Protein AF-A0AAD8ZXW0-F1 (afdb_monomer_lite)

Secondary structure (DSSP, 8-state):
--HHHHHHHHHHHHHHHHHHH-SSHHHHHHHHHHHHHHHHHTTT---HHHHHHHHHHHHHHHHHT--SS----TTSTTSTT--------

Radius of gyration: 17.75 Å; chains: 1; bounding box: 37×48×39 Å

Organism: NCBI:txid1836956

Structure (mmCIF, N/CA/C/O backbone):
data_AF-A0AAD8ZXW0-F1
#
_entry.id   AF-A0AAD8ZXW0-F1
#
loop_
_atom_site.group_PDB
_atom_site.id
_atom_site.type_symbol
_atom_site.label_atom_id
_atom_site.label_alt_id
_atom_site.label_comp_id
_atom_site.label_asym_id
_atom_site.label_entity_id
_atom_site.label_seq_id
_atom_site.pdbx_PDB_ins_code
_atom_site.Cartn_x
_atom_site.Cartn_y
_atom_site.Cartn_z
_atom_site.occupancy
_atom_site.B_iso_or_equiv
_atom_site.auth_seq_id
_atom_site.auth_comp_id
_atom_site.auth_asym_id
_atom_site.auth_atom_id
_atom_site.pdbx_PDB_model_num
ATOM 1 N N . MET A 1 1 ? -5.844 12.277 10.408 1.00 54.28 1 MET A N 1
ATOM 2 C CA . MET A 1 1 ? -5.758 11.509 9.144 1.00 54.28 1 MET A CA 1
ATOM 3 C C . MET A 1 1 ? -6.763 10.371 9.199 1.00 54.28 1 MET A C 1
ATOM 5 O O . MET A 1 1 ? -6.673 9.553 10.106 1.00 54.28 1 MET A O 1
ATOM 9 N N . SER A 1 2 ? -7.748 10.336 8.298 1.00 79.94 2 SER A N 1
ATOM 10 C CA . SER A 1 2 ? -8.682 9.201 8.225 1.00 79.94 2 SER A CA 1
ATOM 11 C C . SER A 1 2 ? -7.911 7.922 7.869 1.00 79.94 2 SER A C 1
ATOM 13 O O . SER A 1 2 ? -7.074 7.943 6.966 1.00 79.94 2 SER A O 1
ATOM 15 N N . THR A 1 3 ? -8.189 6.800 8.541 1.00 80.12 3 THR A N 1
ATOM 16 C CA . THR A 1 3 ? -7.538 5.496 8.277 1.00 80.12 3 THR A CA 1
ATOM 17 C C . THR A 1 3 ? -7.682 5.066 6.816 1.00 80.12 3 THR A C 1
ATOM 19 O O . THR A 1 3 ? -6.759 4.500 6.235 1.00 80.12 3 THR A O 1
ATOM 22 N N . ARG A 1 4 ? -8.800 5.426 6.177 1.00 84.38 4 ARG A N 1
ATOM 23 C CA . ARG A 1 4 ? -9.039 5.199 4.747 1.00 84.38 4 ARG A CA 1
ATOM 24 C C . ARG A 1 4 ? -8.113 6.030 3.857 1.00 84.38 4 ARG A C 1
ATOM 26 O O . ARG A 1 4 ? -7.588 5.515 2.877 1.00 84.38 4 ARG A O 1
ATOM 33 N N . GLN A 1 5 ? -7.896 7.303 4.190 1.00 88.50 5 GLN A N 1
ATOM 34 C CA . GLN A 1 5 ? -6.970 8.166 3.444 1.00 88.50 5 GLN A C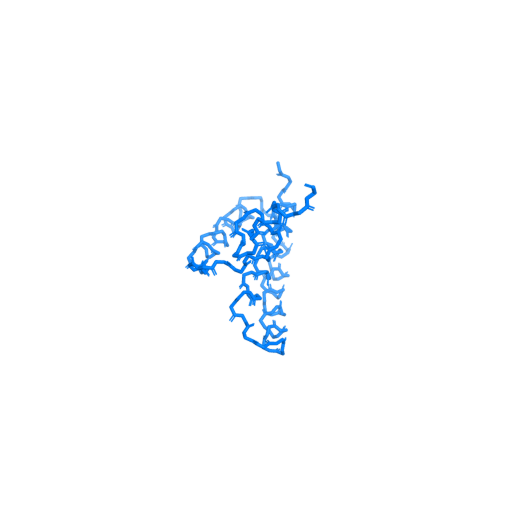A 1
ATOM 35 C C . GLN A 1 5 ? -5.530 7.660 3.570 1.00 88.50 5 GLN A C 1
ATOM 37 O O . GLN A 1 5 ? -4.809 7.628 2.573 1.00 88.50 5 GLN A O 1
ATOM 42 N N . ALA A 1 6 ? -5.140 7.209 4.767 1.00 88.62 6 ALA A N 1
ATOM 43 C CA . ALA A 1 6 ? -3.834 6.603 5.005 1.00 88.62 6 ALA A CA 1
ATOM 44 C C . ALA A 1 6 ? -3.642 5.334 4.160 1.00 88.62 6 ALA A C 1
ATOM 46 O O . ALA A 1 6 ? -2.641 5.227 3.458 1.00 88.62 6 ALA A O 1
ATOM 47 N N . ALA A 1 7 ? -4.634 4.436 4.131 1.00 89.62 7 ALA A N 1
ATOM 48 C CA . ALA A 1 7 ? -4.604 3.229 3.303 1.00 89.62 7 ALA A CA 1
ATOM 49 C C . ALA A 1 7 ? -4.494 3.540 1.798 1.00 89.62 7 ALA A C 1
ATOM 51 O O . ALA A 1 7 ? -3.703 2.917 1.095 1.00 89.62 7 ALA A O 1
ATOM 52 N N . LEU A 1 8 ? -5.236 4.537 1.301 1.00 91.12 8 LEU A N 1
ATOM 53 C CA . LEU A 1 8 ? -5.164 4.963 -0.104 1.00 91.12 8 LEU A CA 1
ATOM 54 C C . LEU A 1 8 ? -3.808 5.585 -0.457 1.00 91.12 8 LEU A C 1
ATOM 56 O O . LEU A 1 8 ? -3.279 5.338 -1.539 1.00 91.12 8 LEU A O 1
ATOM 60 N N . SER A 1 9 ? -3.246 6.394 0.443 1.00 91.81 9 SER A N 1
ATOM 61 C CA . SER A 1 9 ? -1.900 6.950 0.278 1.00 91.81 9 SER A CA 1
ATOM 62 C C . SER A 1 9 ? -0.858 5.831 0.226 1.00 91.81 9 SER A C 1
ATOM 64 O O . SER A 1 9 ? -0.059 5.773 -0.708 1.00 91.81 9 SER A O 1
ATOM 66 N N . LEU A 1 10 ? -0.936 4.881 1.163 1.00 92.38 10 LEU A N 1
ATOM 67 C CA . LEU A 1 10 ? -0.104 3.679 1.202 1.00 92.38 10 LEU A CA 1
ATOM 68 C C . LEU A 1 10 ? -0.168 2.896 -0.102 1.00 92.38 10 LEU A C 1
ATOM 70 O O . LEU A 1 10 ? 0.870 2.645 -0.703 1.00 92.38 10 LEU A O 1
ATOM 74 N N . TYR A 1 11 ? -1.374 2.603 -0.582 1.00 93.88 11 TYR A N 1
ATOM 75 C CA . TYR A 1 11 ? -1.585 1.880 -1.829 1.00 93.88 11 TYR A CA 1
ATOM 76 C C . TYR A 1 11 ? -0.913 2.564 -3.031 1.00 93.88 11 TYR A C 1
ATOM 78 O O . TYR A 1 11 ? -0.193 1.919 -3.793 1.00 93.88 11 TYR A O 1
ATOM 86 N N . ARG A 1 12 ? -1.075 3.888 -3.176 1.00 92.25 12 ARG A N 1
ATOM 87 C CA . ARG A 1 12 ? -0.427 4.655 -4.257 1.00 92.25 12 ARG A CA 1
ATOM 88 C C . ARG A 1 12 ? 1.097 4.611 -4.161 1.00 92.25 12 ARG A C 1
ATOM 90 O O . ARG A 1 12 ? 1.759 4.433 -5.182 1.00 92.25 12 ARG A O 1
ATOM 97 N N . ARG A 1 13 ? 1.651 4.749 -2.951 1.00 91.88 13 ARG A N 1
ATOM 98 C CA . ARG A 1 13 ? 3.102 4.647 -2.719 1.00 91.88 13 ARG A CA 1
ATOM 99 C C . ARG A 1 13 ? 3.626 3.258 -3.083 1.00 91.88 13 ARG A C 1
ATOM 101 O O . ARG A 1 13 ? 4.649 3.176 -3.751 1.00 91.88 13 ARG A O 1
ATOM 108 N N . SER A 1 14 ? 2.908 2.192 -2.725 1.00 92.88 14 SER A N 1
ATOM 109 C CA . SER A 1 14 ? 3.284 0.815 -3.070 1.00 92.88 14 SER A CA 1
ATOM 110 C C . SER A 1 14 ? 3.323 0.578 -4.577 1.00 92.88 14 SER A C 1
ATOM 112 O O . SER A 1 14 ? 4.270 -0.020 -5.078 1.00 92.88 14 SER A O 1
ATOM 114 N N . LEU A 1 15 ? 2.331 1.082 -5.317 1.00 92.62 15 LEU A N 1
ATOM 115 C CA . LEU A 1 15 ? 2.310 0.968 -6.777 1.00 92.62 15 LEU A CA 1
ATOM 116 C C . LEU A 1 15 ? 3.438 1.756 -7.449 1.00 92.62 15 LEU A C 1
ATOM 118 O O . LEU A 1 15 ? 3.978 1.292 -8.454 1.00 92.62 15 LEU A O 1
ATOM 122 N N . LYS A 1 16 ? 3.780 2.934 -6.907 1.00 89.94 16 LYS A N 1
ATOM 123 C CA . LYS A 1 16 ? 4.908 3.736 -7.390 1.00 89.94 16 LYS A CA 1
ATOM 124 C C . LYS A 1 16 ? 6.236 3.029 -7.129 1.00 89.94 16 LYS A C 1
ATOM 126 O O . LYS A 1 16 ? 7.020 2.891 -8.050 1.00 89.94 16 LYS A O 1
ATOM 131 N N . LEU A 1 17 ? 6.443 2.494 -5.930 1.00 90.06 17 LEU A N 1
ATOM 132 C CA . LEU A 1 17 ? 7.654 1.740 -5.610 1.00 90.06 17 LEU A CA 1
ATOM 133 C C . LEU A 1 17 ? 7.800 0.508 -6.513 1.00 90.06 17 LEU A C 1
ATOM 135 O O . LEU A 1 17 ? 8.859 0.285 -7.082 1.00 90.06 17 LEU A O 1
ATOM 139 N N . ALA A 1 18 ? 6.720 -0.249 -6.721 1.00 90.19 18 ALA A N 1
ATOM 140 C CA . ALA A 1 18 ? 6.730 -1.368 -7.663 1.00 90.19 18 ALA A CA 1
ATOM 141 C C . ALA A 1 18 ? 7.012 -0.925 -9.108 1.00 90.19 18 ALA A C 1
ATOM 143 O O . ALA A 1 18 ? 7.585 -1.685 -9.878 1.00 90.19 18 ALA A O 1
ATOM 144 N N . LEU A 1 19 ? 6.607 0.291 -9.488 1.00 88.69 19 LEU A N 1
ATOM 145 C CA . LEU A 1 19 ? 6.946 0.872 -10.784 1.00 88.69 19 LEU A CA 1
ATOM 146 C C . LEU A 1 19 ? 8.433 1.211 -10.877 1.00 88.69 19 LEU A C 1
ATOM 148 O O . LEU A 1 19 ? 9.050 0.861 -11.874 1.00 88.69 19 LEU A O 1
ATOM 152 N N . ASP A 1 20 ? 8.995 1.834 -9.846 1.00 85.38 20 ASP A N 1
ATOM 153 C CA . ASP A 1 20 ? 10.403 2.234 -9.821 1.00 85.38 20 ASP A CA 1
ATOM 154 C C . ASP A 1 20 ? 11.339 1.017 -9.980 1.00 85.38 20 ASP A C 1
ATOM 156 O O . ASP A 1 20 ? 12.367 1.110 -10.643 1.00 85.38 20 ASP A O 1
ATOM 160 N N . TRP A 1 21 ? 10.951 -0.149 -9.451 1.00 84.94 21 TRP A N 1
ATOM 161 C CA . TRP A 1 21 ? 11.682 -1.414 -9.622 1.00 84.94 21 TRP A CA 1
ATOM 162 C C . TRP A 1 21 ? 11.398 -2.146 -10.947 1.00 84.94 21 TRP A C 1
ATOM 164 O O . TRP A 1 21 ? 12.153 -3.038 -11.339 1.00 84.94 21 TRP A O 1
ATOM 174 N N . ALA A 1 22 ? 10.296 -1.839 -11.631 1.00 85.94 22 ALA A N 1
ATOM 175 C CA . ALA A 1 22 ? 9.869 -2.600 -12.797 1.00 85.94 22 ALA A CA 1
ATOM 176 C C . ALA A 1 22 ? 10.486 -2.061 -14.092 1.00 85.94 22 ALA A C 1
ATOM 178 O O . ALA A 1 22 ? 10.043 -1.054 -14.640 1.00 85.94 22 ALA A O 1
ATOM 179 N N . VAL A 1 23 ? 11.424 -2.825 -14.657 1.00 82.38 23 VAL A N 1
ATOM 180 C CA . VAL A 1 23 ? 12.061 -2.526 -15.955 1.00 82.38 23 VAL A CA 1
ATOM 181 C C . VAL A 1 23 ? 11.042 -2.492 -17.103 1.00 82.38 23 VAL A C 1
ATOM 183 O O . VAL A 1 23 ? 11.136 -1.669 -18.013 1.00 82.38 23 VAL A O 1
ATOM 186 N N . HIS A 1 24 ? 10.032 -3.370 -17.065 1.00 87.81 24 HIS A N 1
ATOM 187 C CA . HIS A 1 24 ? 9.031 -3.487 -18.126 1.00 87.81 24 HIS A CA 1
ATOM 188 C C . HIS A 1 24 ? 7.589 -3.360 -17.629 1.00 87.81 24 HIS A C 1
ATOM 190 O O . HIS A 1 24 ? 7.194 -3.887 -16.585 1.00 87.81 24 HIS A O 1
ATOM 196 N N . ARG A 1 25 ? 6.742 -2.730 -18.455 1.00 88.06 25 ARG A N 1
ATOM 197 C CA . ARG A 1 25 ? 5.341 -2.440 -18.111 1.00 88.06 25 ARG A CA 1
ATOM 198 C C . ARG A 1 25 ? 4.457 -3.678 -17.951 1.00 88.06 25 ARG A C 1
ATOM 200 O O . ARG A 1 25 ? 3.498 -3.627 -17.187 1.00 88.06 25 ARG A O 1
ATOM 207 N N . HIS A 1 26 ? 4.756 -4.769 -18.654 1.00 89.12 26 HIS A N 1
ATOM 208 C CA . HIS A 1 26 ? 3.982 -6.009 -18.559 1.00 89.12 26 HIS A CA 1
ATOM 209 C C . HIS A 1 26 ? 4.198 -6.711 -17.209 1.00 89.12 26 HIS A C 1
ATOM 211 O O . HIS A 1 26 ? 3.222 -7.092 -16.567 1.00 89.12 26 HIS A O 1
ATOM 217 N N . LEU A 1 27 ? 5.445 -6.775 -16.725 1.00 89.69 27 LEU A N 1
ATOM 218 C CA . LEU A 1 27 ? 5.775 -7.312 -15.398 1.00 89.69 27 LEU A CA 1
ATOM 219 C C . LEU A 1 27 ? 5.133 -6.478 -14.289 1.00 89.69 27 LEU A C 1
ATOM 221 O O . LEU A 1 27 ? 4.503 -7.023 -13.380 1.00 89.69 27 LEU A O 1
ATOM 225 N N . TRP A 1 28 ? 5.203 -5.150 -14.419 1.00 92.75 28 TRP A N 1
ATOM 226 C CA . TRP A 1 28 ? 4.573 -4.242 -13.464 1.00 92.75 28 TRP A CA 1
ATOM 227 C C . TRP A 1 28 ? 3.068 -4.485 -13.321 1.00 92.75 28 TRP A C 1
ATOM 229 O O . TRP A 1 28 ? 2.549 -4.429 -12.212 1.00 92.75 28 TRP A O 1
ATOM 239 N N . ARG A 1 29 ? 2.346 -4.778 -14.413 1.00 91.69 29 ARG A N 1
ATOM 240 C CA . ARG A 1 29 ? 0.898 -5.052 -14.341 1.00 91.69 29 ARG A CA 1
ATOM 241 C C . ARG A 1 29 ? 0.595 -6.273 -13.472 1.00 91.69 29 ARG A C 1
ATOM 243 O O . ARG A 1 29 ? -0.326 -6.208 -12.661 1.00 91.69 29 ARG A O 1
ATOM 250 N N . GLY A 1 30 ? 1.385 -7.342 -13.595 1.00 93.88 30 GLY A N 1
ATOM 251 C CA . GLY A 1 30 ? 1.260 -8.527 -12.740 1.00 93.88 30 GLY A CA 1
ATOM 252 C C . GLY A 1 30 ? 1.492 -8.194 -11.264 1.00 93.88 30 GLY A C 1
ATOM 253 O O . GLY A 1 30 ? 0.669 -8.524 -10.410 1.00 93.88 30 GLY A O 1
ATOM 254 N N . GLN A 1 31 ? 2.554 -7.442 -10.970 1.00 91.38 31 GLN A N 1
ATOM 255 C CA . GLN A 1 31 ? 2.857 -6.991 -9.608 1.00 91.38 31 GLN A CA 1
ATOM 256 C C . GLN A 1 31 ? 1.785 -6.046 -9.045 1.00 91.38 31 GLN A C 1
ATOM 258 O O . GLN A 1 31 ? 1.396 -6.168 -7.886 1.00 91.38 31 GLN A O 1
ATOM 263 N N . ALA A 1 32 ? 1.258 -5.129 -9.854 1.00 93.69 32 ALA A N 1
ATOM 264 C CA . ALA A 1 32 ? 0.213 -4.195 -9.447 1.00 93.69 32 ALA A CA 1
ATOM 265 C C . ALA A 1 32 ? -1.098 -4.916 -9.098 1.00 93.69 32 ALA A C 1
ATOM 267 O O . ALA A 1 32 ? -1.759 -4.552 -8.122 1.00 93.69 32 ALA A O 1
ATOM 268 N N . LEU A 1 33 ? -1.461 -5.955 -9.859 1.00 94.69 33 LEU A N 1
ATOM 269 C CA . LEU A 1 33 ? -2.610 -6.809 -9.548 1.00 94.69 33 LEU A CA 1
ATOM 270 C C . LEU A 1 33 ? -2.402 -7.583 -8.247 1.00 94.69 33 LEU A C 1
ATOM 272 O O . LEU A 1 33 ? -3.324 -7.650 -7.436 1.00 94.69 33 LEU A O 1
ATOM 276 N N . TYR A 1 34 ? -1.194 -8.095 -8.013 1.00 93.62 34 TYR A N 1
ATOM 277 C CA . TYR A 1 34 ? -0.850 -8.753 -6.755 1.00 93.62 34 TYR A CA 1
ATOM 278 C C . TYR A 1 34 ? -0.936 -7.795 -5.556 1.00 93.62 34 TYR A C 1
ATOM 280 O O . TYR A 1 34 ? -1.574 -8.100 -4.555 1.00 93.62 34 TYR A O 1
ATOM 288 N N . ILE A 1 35 ? -0.392 -6.579 -5.666 1.00 93.31 35 ILE A N 1
ATOM 289 C CA . ILE A 1 35 ? -0.535 -5.560 -4.614 1.00 93.31 35 ILE A CA 1
ATOM 290 C C . ILE A 1 35 ? -2.017 -5.245 -4.383 1.00 93.31 35 ILE A C 1
ATOM 292 O O . ILE A 1 35 ? -2.456 -5.129 -3.242 1.00 93.31 35 ILE A O 1
ATOM 296 N N . ARG A 1 36 ? -2.823 -5.141 -5.445 1.00 94.12 36 ARG A N 1
ATOM 297 C CA . ARG A 1 36 ? -4.264 -4.905 -5.309 1.00 94.12 36 ARG A CA 1
ATOM 298 C C . ARG A 1 36 ? -4.969 -6.037 -4.561 1.00 94.12 36 ARG A C 1
ATOM 300 O O . ARG A 1 36 ? -5.780 -5.736 -3.689 1.00 94.12 36 ARG A O 1
ATOM 307 N N . SER A 1 37 ? -4.671 -7.301 -4.863 1.00 94.94 37 SER A N 1
ATOM 308 C CA . SER A 1 37 ? -5.314 -8.432 -4.183 1.00 94.94 37 SER A CA 1
ATOM 309 C C . SER A 1 37 ? -4.994 -8.457 -2.687 1.00 94.94 37 SER A C 1
ATOM 311 O O . SER A 1 37 ? -5.895 -8.692 -1.887 1.00 94.94 37 SER A O 1
ATOM 313 N N . LEU A 1 38 ? -3.764 -8.104 -2.294 1.00 92.12 38 LEU A N 1
ATOM 314 C CA . LEU A 1 38 ? -3.377 -7.978 -0.884 1.00 92.12 38 LEU A CA 1
ATOM 315 C C . LEU A 1 38 ? -4.205 -6.916 -0.146 1.00 92.12 38 LEU A C 1
ATOM 317 O O . LEU A 1 38 ? -4.648 -7.143 0.979 1.00 92.12 38 LEU A O 1
ATOM 321 N N . PHE A 1 39 ? -4.446 -5.759 -0.767 1.00 92.19 39 PHE A N 1
ATOM 322 C CA . PHE A 1 39 ? -5.264 -4.706 -0.156 1.00 92.19 39 PHE A CA 1
ATOM 323 C C . PHE A 1 39 ? -6.755 -5.074 -0.118 1.00 92.19 39 PHE A C 1
ATOM 325 O O . PHE A 1 39 ? -7.419 -4.801 0.881 1.00 92.19 39 PHE A O 1
ATOM 332 N N . GLU A 1 40 ? -7.284 -5.718 -1.162 1.00 92.25 40 GLU A N 1
ATOM 333 C CA . GLU A 1 40 ? -8.681 -6.179 -1.194 1.00 92.25 40 GLU A CA 1
ATOM 334 C C . GLU A 1 40 ? -8.941 -7.280 -0.154 1.00 92.25 40 GLU A C 1
ATOM 336 O O . GLU A 1 40 ? -9.963 -7.235 0.529 1.00 92.25 40 GLU A O 1
ATOM 341 N N . ALA A 1 41 ? -7.996 -8.206 0.048 1.00 92.44 41 ALA A N 1
ATOM 342 C CA . ALA A 1 41 ? -8.095 -9.249 1.073 1.00 92.44 41 ALA A CA 1
ATOM 343 C C . ALA A 1 41 ? -8.253 -8.667 2.491 1.00 92.44 41 ALA A C 1
ATOM 345 O O . ALA A 1 41 ? -8.968 -9.222 3.322 1.00 92.44 41 ALA A O 1
ATOM 346 N N . ASN A 1 42 ? -7.647 -7.506 2.753 1.00 88.31 42 ASN A N 1
ATOM 347 C CA . ASN A 1 42 ? -7.706 -6.826 4.048 1.00 88.31 42 ASN A CA 1
ATOM 348 C C . ASN A 1 42 ? -8.845 -5.791 4.154 1.00 88.31 42 ASN A C 1
ATOM 350 O O . ASN A 1 42 ? -8.991 -5.127 5.182 1.00 88.31 42 ASN A O 1
ATOM 354 N N . ARG A 1 43 ? -9.687 -5.642 3.122 1.00 87.00 43 ARG A N 1
ATOM 355 C CA . ARG A 1 43 ? -10.776 -4.648 3.095 1.00 87.00 43 ARG A CA 1
ATOM 356 C C . ARG A 1 43 ? -11.883 -4.940 4.110 1.00 87.00 43 ARG A C 1
ATOM 358 O O . ARG A 1 43 ? -12.528 -4.009 4.585 1.00 87.00 43 ARG A O 1
ATOM 365 N N . GLY A 1 44 ? -12.103 -6.219 4.421 1.00 88.19 44 GLY A N 1
ATOM 366 C CA . GLY A 1 44 ? -13.145 -6.688 5.341 1.00 88.19 44 GLY A CA 1
ATOM 367 C C . GLY A 1 44 ? -12.805 -6.542 6.826 1.00 88.19 44 GLY A C 1
ATOM 368 O O . GLY A 1 44 ? -13.645 -6.838 7.669 1.00 88.19 44 GLY A O 1
ATOM 369 N N . VAL A 1 45 ? -11.598 -6.087 7.169 1.00 88.81 45 VAL A N 1
ATOM 370 C CA . VAL A 1 45 ? -11.213 -5.881 8.567 1.00 88.81 45 VAL A CA 1
ATOM 371 C C . VAL A 1 45 ? -12.054 -4.742 9.146 1.00 88.81 45 VAL A C 1
ATOM 373 O O . VAL A 1 45 ? -12.021 -3.616 8.648 1.00 88.81 45 VAL A O 1
ATOM 376 N N . THR A 1 46 ? -12.815 -5.005 10.206 1.00 87.81 46 THR A N 1
ATOM 377 C CA . THR A 1 46 ? -13.634 -3.977 10.874 1.00 87.81 46 THR A CA 1
ATOM 378 C C . THR A 1 46 ? -12.872 -3.338 12.030 1.00 87.81 46 THR A C 1
ATOM 380 O O . THR A 1 46 ? -12.927 -2.114 12.182 1.00 87.81 46 THR A O 1
ATOM 383 N N . ASP A 1 47 ? -12.084 -4.136 12.757 1.00 91.69 47 ASP A N 1
ATOM 384 C CA . ASP A 1 47 ? -11.323 -3.692 13.922 1.00 91.69 47 ASP A CA 1
ATOM 385 C C . ASP A 1 47 ? -10.310 -2.587 13.573 1.00 91.69 47 ASP A C 1
ATOM 387 O O . ASP A 1 47 ? -9.513 -2.671 12.634 1.00 91.69 47 ASP A O 1
ATOM 391 N N . SER A 1 48 ? -10.361 -1.508 14.350 1.00 86.88 48 SER A N 1
ATOM 392 C CA . SER A 1 48 ? -9.506 -0.337 14.175 1.00 86.88 48 SER A CA 1
ATOM 393 C C . SER A 1 48 ? -8.075 -0.581 14.641 1.00 86.88 48 SER A C 1
ATOM 395 O O . SER A 1 48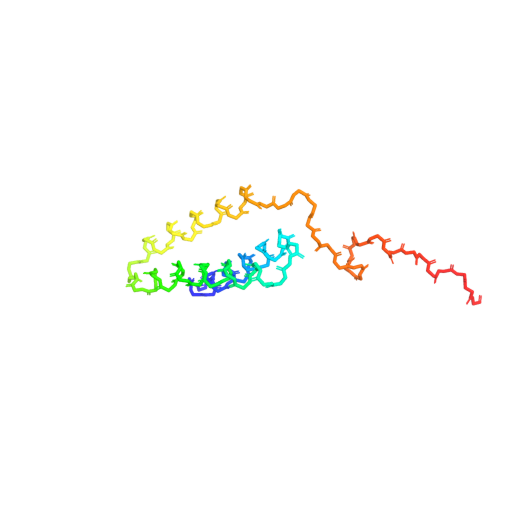 ? -7.159 0.037 14.094 1.00 86.88 48 SER A O 1
ATOM 397 N N . ARG A 1 49 ? -7.860 -1.464 15.625 1.00 90.00 49 ARG A N 1
ATOM 398 C CA . ARG A 1 49 ? -6.511 -1.803 16.088 1.00 90.00 49 ARG A CA 1
ATOM 399 C C . ARG A 1 49 ? -5.779 -2.620 15.030 1.00 90.00 49 ARG A C 1
ATOM 401 O O . ARG A 1 49 ? -4.716 -2.195 14.579 1.00 90.00 49 ARG A O 1
ATOM 408 N N . GLN A 1 50 ? -6.413 -3.681 14.538 1.00 90.50 50 GLN A N 1
ATOM 409 C CA . GLN A 1 50 ? -5.866 -4.509 13.464 1.00 90.50 50 GLN A CA 1
ATOM 410 C C . GLN A 1 50 ? -5.556 -3.701 12.191 1.00 90.50 50 GLN A C 1
ATOM 412 O O . GLN A 1 50 ? -4.499 -3.872 11.587 1.00 90.50 50 GLN A O 1
ATOM 417 N N . LYS A 1 51 ? -6.412 -2.737 11.812 1.00 90.50 51 LYS A N 1
ATOM 418 C CA . LYS A 1 51 ? -6.117 -1.803 10.705 1.00 90.50 51 LYS A CA 1
ATOM 419 C C . LYS A 1 51 ? -4.813 -1.038 10.909 1.00 90.50 51 LYS A C 1
ATOM 421 O O . LYS A 1 51 ? -4.044 -0.892 9.967 1.00 90.50 51 LYS A O 1
ATOM 426 N N . ARG A 1 52 ? -4.575 -0.506 12.110 1.00 89.62 52 ARG A N 1
ATOM 427 C CA . ARG A 1 52 ? -3.359 0.270 12.401 1.00 89.62 52 ARG A CA 1
ATOM 428 C C . ARG A 1 52 ? -2.113 -0.604 12.354 1.00 89.62 52 ARG A C 1
ATOM 430 O O . ARG A 1 52 ? -1.109 -0.168 11.801 1.00 89.62 52 ARG A O 1
ATOM 437 N N . GLU A 1 53 ? -2.198 -1.821 12.880 1.00 92.44 53 GLU A N 1
ATOM 438 C CA . GLU A 1 53 ? -1.103 -2.792 12.826 1.00 92.44 53 GLU A CA 1
ATOM 439 C C . GLU A 1 53 ? -0.761 -3.141 11.372 1.00 92.44 53 GLU A C 1
ATOM 441 O O . GLU A 1 53 ? 0.387 -2.988 10.966 1.00 92.44 53 GLU A O 1
ATOM 446 N N . LEU A 1 54 ? -1.761 -3.457 10.542 1.00 91.88 54 LEU A N 1
ATOM 447 C CA . LEU A 1 54 ? -1.559 -3.732 9.114 1.00 91.88 54 LEU A CA 1
ATOM 448 C C . LEU A 1 54 ? -0.918 -2.555 8.368 1.00 91.88 54 LEU A C 1
ATOM 450 O O . LEU A 1 54 ? -0.007 -2.760 7.563 1.00 91.88 54 LEU A O 1
ATOM 454 N N . LEU A 1 55 ? -1.371 -1.325 8.636 1.00 91.06 55 LEU A N 1
ATOM 455 C CA . LEU A 1 55 ? -0.786 -0.121 8.038 1.00 91.06 55 LEU A CA 1
ATOM 456 C C . LEU A 1 55 ? 0.675 0.066 8.478 1.00 91.06 55 LEU A C 1
ATOM 458 O O . LEU A 1 55 ? 1.522 0.379 7.645 1.00 91.06 55 LEU A O 1
ATOM 462 N N . SER A 1 56 ? 0.989 -0.173 9.754 1.00 92.06 56 SER A N 1
ATOM 463 C CA . SER A 1 56 ? 2.360 -0.080 10.269 1.00 92.06 56 SER A CA 1
ATOM 464 C C . SER A 1 56 ? 3.279 -1.127 9.638 1.00 92.06 56 SER A C 1
ATOM 466 O O . SER A 1 56 ? 4.379 -0.796 9.197 1.00 92.06 56 SER A O 1
ATOM 468 N N . GLU A 1 57 ? 2.822 -2.374 9.520 1.00 92.31 57 GLU A N 1
ATOM 469 C CA . GLU A 1 57 ? 3.588 -3.441 8.872 1.00 92.31 57 GLU A CA 1
ATOM 470 C C . GLU A 1 57 ? 3.831 -3.152 7.386 1.00 92.31 57 GLU A C 1
ATOM 472 O O . GLU A 1 57 ? 4.948 -3.320 6.890 1.00 92.31 57 GLU A O 1
ATOM 477 N N . THR A 1 58 ? 2.831 -2.625 6.671 1.00 91.88 58 THR A N 1
ATOM 478 C CA . THR A 1 58 ? 3.030 -2.211 5.272 1.00 91.88 58 THR A CA 1
ATOM 479 C C . THR A 1 58 ? 3.999 -1.038 5.139 1.00 91.88 58 THR A C 1
ATOM 481 O O . THR A 1 58 ? 4.777 -1.010 4.185 1.00 91.88 58 THR A O 1
ATOM 484 N N . GLU A 1 59 ? 4.023 -0.095 6.083 1.00 91.56 59 GLU A N 1
ATOM 485 C CA . GLU A 1 59 ? 5.025 0.978 6.091 1.00 91.56 59 GLU A CA 1
ATOM 486 C C . GLU A 1 59 ? 6.443 0.460 6.319 1.00 91.56 59 GLU A C 1
ATOM 488 O O . GLU A 1 59 ? 7.359 0.876 5.606 1.00 91.56 59 GLU A O 1
ATOM 493 N N . LYS A 1 60 ? 6.630 -0.492 7.239 1.00 92.75 60 LYS A N 1
ATOM 494 C CA . LYS A 1 60 ? 7.931 -1.144 7.460 1.00 92.75 60 LYS A CA 1
ATOM 495 C C . LYS A 1 60 ? 8.411 -1.873 6.208 1.00 92.75 60 LYS A C 1
ATOM 497 O O . LYS A 1 60 ? 9.581 -1.760 5.841 1.00 92.75 60 LYS A O 1
ATOM 502 N N . LEU A 1 61 ? 7.510 -2.582 5.526 1.00 89.56 61 LEU A N 1
ATOM 503 C CA . LEU A 1 61 ? 7.822 -3.244 4.262 1.00 89.56 61 LEU A CA 1
ATOM 504 C C . LEU A 1 61 ? 8.236 -2.224 3.197 1.00 89.56 61 LEU A C 1
ATOM 506 O O . LEU A 1 61 ? 9.304 -2.363 2.611 1.00 89.56 61 LEU A O 1
ATOM 510 N N . LEU A 1 62 ? 7.464 -1.158 2.984 1.00 89.12 62 LEU A N 1
ATOM 511 C CA . LEU A 1 62 ? 7.834 -0.130 2.005 1.00 89.12 62 LEU A CA 1
ATOM 512 C C . LEU A 1 62 ? 9.171 0.544 2.320 1.00 89.12 62 LEU A C 1
ATOM 514 O O . LEU A 1 62 ? 9.919 0.848 1.397 1.00 89.12 62 LEU A O 1
ATOM 518 N N . ALA A 1 63 ? 9.483 0.763 3.599 1.00 87.94 63 ALA A N 1
ATOM 519 C CA . ALA A 1 63 ? 10.764 1.322 4.011 1.00 87.94 63 ALA A CA 1
ATOM 520 C C . ALA A 1 63 ? 11.931 0.373 3.700 1.00 87.94 63 ALA A C 1
ATOM 522 O O . ALA A 1 63 ? 12.959 0.821 3.200 1.00 87.94 63 ALA A O 1
ATOM 523 N N . ARG A 1 64 ? 11.758 -0.936 3.935 1.00 87.94 64 ARG A N 1
ATOM 524 C CA . ARG A 1 64 ? 12.769 -1.959 3.623 1.00 87.94 64 ARG A CA 1
ATOM 525 C C . ARG A 1 64 ? 13.037 -2.079 2.122 1.00 87.94 64 ARG A C 1
ATOM 527 O O . ARG A 1 64 ? 14.176 -2.278 1.727 1.00 87.94 64 ARG A O 1
ATOM 534 N N . TRP A 1 65 ? 11.993 -1.975 1.305 1.00 82.56 65 TRP A N 1
ATOM 535 C CA . TRP A 1 65 ? 12.070 -2.145 -0.151 1.00 82.56 65 TRP A CA 1
ATOM 536 C C . TRP A 1 65 ? 12.289 -0.831 -0.910 1.00 82.56 65 TRP A C 1
ATOM 538 O O . TRP A 1 65 ? 12.187 -0.788 -2.140 1.00 82.56 65 TRP A O 1
ATOM 548 N N . LYS A 1 66 ? 12.558 0.262 -0.190 1.00 80.50 66 LYS A N 1
ATOM 549 C CA . LYS A 1 66 ? 12.776 1.577 -0.784 1.00 80.50 66 LYS A CA 1
ATOM 550 C C . LYS A 1 66 ? 14.038 1.544 -1.648 1.00 80.50 66 LYS A C 1
ATOM 552 O O . LYS A 1 66 ? 15.097 1.135 -1.181 1.00 80.50 66 LYS A O 1
ATOM 557 N N . HIS A 1 67 ? 13.911 1.971 -2.903 1.00 67.88 67 HIS A N 1
ATOM 558 C CA . HIS A 1 67 ? 15.045 2.025 -3.821 1.00 67.88 67 HIS A CA 1
ATOM 559 C C . HIS A 1 67 ? 16.077 3.061 -3.322 1.00 67.88 67 HIS A C 1
ATOM 561 O O . HIS A 1 67 ? 15.663 4.162 -2.935 1.00 67.88 67 HIS A O 1
ATOM 567 N N . PRO A 1 68 ? 17.386 2.738 -3.306 1.00 71.88 68 PRO A N 1
ATOM 568 C CA . PRO A 1 68 ? 18.435 3.647 -2.834 1.00 71.88 68 PRO A CA 1
ATOM 569 C C . PRO A 1 68 ? 18.558 4.926 -3.682 1.00 71.88 68 PRO A C 1
ATOM 571 O O . PRO A 1 68 ? 18.846 5.983 -3.131 1.00 71.88 68 PRO A O 1
ATOM 574 N N . GLU A 1 69 ? 18.232 4.867 -4.977 1.00 62.47 69 GLU A N 1
ATOM 575 C CA . GLU A 1 69 ? 18.095 6.036 -5.866 1.00 62.47 69 GLU A CA 1
ATOM 576 C C . GLU A 1 69 ? 16.673 6.124 -6.444 1.00 62.47 69 GLU A C 1
ATOM 578 O O . GLU A 1 69 ? 16.376 5.494 -7.459 1.00 62.47 69 GLU A O 1
ATOM 583 N N . PRO A 1 70 ? 15.734 6.830 -5.800 1.00 64.25 70 PRO A N 1
ATOM 584 C CA . PRO A 1 70 ? 14.380 6.969 -6.328 1.00 64.25 70 PRO A CA 1
ATOM 585 C C . PRO A 1 70 ? 14.404 7.651 -7.702 1.00 64.25 70 PRO A C 1
ATOM 587 O O . PRO A 1 70 ? 15.130 8.624 -7.881 1.00 64.25 70 PRO A O 1
ATOM 590 N N . TYR A 1 71 ? 13.572 7.212 -8.652 1.00 58.97 71 TYR A N 1
ATOM 591 C CA . TYR A 1 71 ? 13.428 7.918 -9.927 1.00 58.97 71 TYR A CA 1
ATOM 592 C C . TYR A 1 71 ? 12.860 9.327 -9.682 1.00 58.97 71 TYR A C 1
ATOM 594 O O . TYR A 1 71 ? 11.691 9.503 -9.313 1.00 58.97 71 TYR A O 1
ATOM 602 N N . VAL A 1 72 ? 13.708 10.341 -9.860 1.00 58.84 72 VAL A N 1
ATOM 603 C CA . VAL A 1 72 ? 13.342 11.756 -9.775 1.00 58.84 72 VAL A CA 1
ATOM 604 C C . VAL A 1 72 ? 13.102 12.261 -11.193 1.00 58.84 72 VAL A C 1
ATOM 606 O O . VAL A 1 72 ? 13.955 12.127 -12.067 1.00 58.84 72 VAL A O 1
ATOM 609 N N . HIS A 1 73 ? 11.925 12.839 -11.434 1.00 51.91 73 HIS A N 1
ATOM 610 C CA . HIS A 1 73 ? 11.634 13.478 -12.716 1.00 51.91 73 HIS A CA 1
ATOM 611 C C . HIS A 1 73 ? 12.652 14.613 -12.949 1.00 51.91 73 HIS A C 1
ATOM 613 O O . HIS A 1 73 ? 12.902 15.364 -12.004 1.00 51.91 73 HIS A O 1
ATOM 619 N N . PRO A 1 74 ? 13.188 14.814 -14.167 1.00 56.09 74 PRO A N 1
ATOM 620 C CA . PRO A 1 74 ? 14.220 15.827 -14.431 1.00 56.09 74 PRO A CA 1
ATOM 621 C C . PRO A 1 74 ? 13.849 17.256 -13.997 1.00 56.09 74 PRO A C 1
ATOM 623 O O . PRO A 1 74 ? 14.725 18.062 -13.723 1.00 56.09 74 PRO A O 1
ATOM 626 N N . THR A 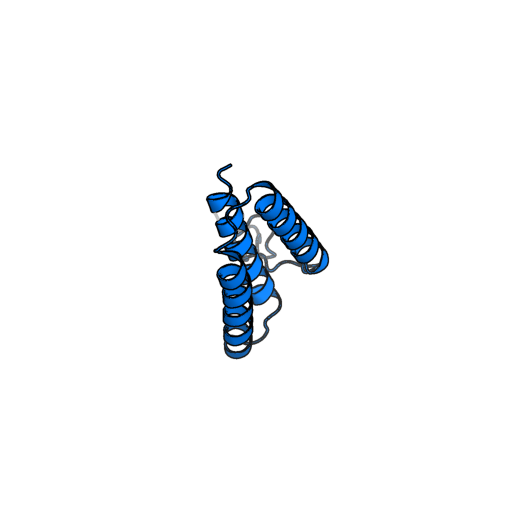1 75 ? 12.549 17.559 -13.929 1.00 54.50 75 THR A N 1
ATOM 627 C CA . THR A 1 75 ? 11.974 18.876 -13.594 1.00 54.50 75 THR A CA 1
ATOM 628 C C . THR A 1 75 ? 11.616 19.030 -12.106 1.00 54.50 75 THR A C 1
ATOM 630 O O . THR A 1 75 ? 11.127 20.078 -11.693 1.00 54.50 75 THR A O 1
ATOM 633 N N . ALA A 1 76 ? 11.783 17.991 -11.285 1.00 53.25 76 ALA A N 1
ATOM 634 C CA . ALA A 1 76 ? 11.607 18.119 -9.841 1.00 53.25 76 ALA A CA 1
ATOM 635 C C . ALA A 1 76 ? 12.860 18.7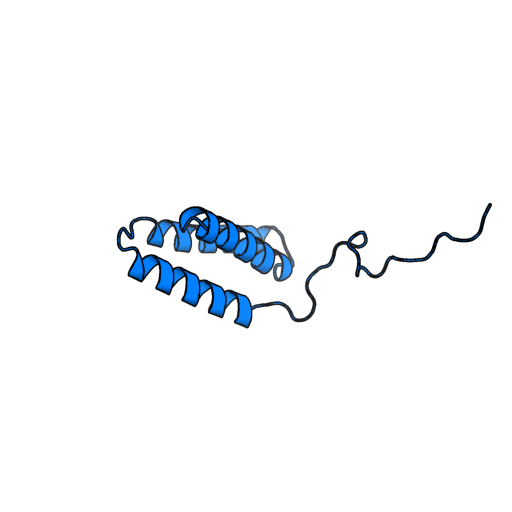76 -9.228 1.00 53.25 76 ALA A C 1
ATOM 637 O O . ALA A 1 76 ? 13.964 18.503 -9.705 1.00 53.25 76 ALA A O 1
ATOM 638 N N . PRO A 1 77 ? 12.732 19.614 -8.180 1.00 47.91 77 PRO A N 1
ATOM 639 C CA . PRO A 1 77 ? 13.892 20.202 -7.514 1.00 47.91 77 PRO A CA 1
ATOM 640 C C . PRO A 1 77 ? 14.758 19.068 -6.936 1.00 47.91 77 PRO A C 1
ATOM 642 O O . PRO A 1 77 ? 14.371 18.430 -5.958 1.00 47.91 77 PRO A O 1
ATOM 645 N N . GLY A 1 78 ? 15.876 18.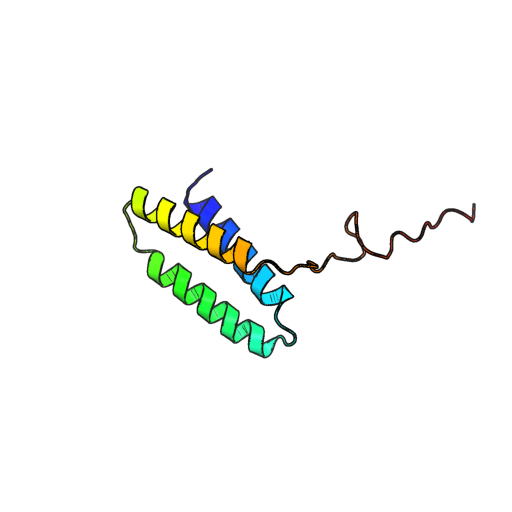764 -7.609 1.00 53.94 78 GLY A N 1
ATOM 646 C CA . GLY A 1 78 ? 16.751 17.614 -7.334 1.00 53.94 78 GLY A CA 1
ATOM 647 C C . GLY A 1 78 ? 17.039 16.680 -8.525 1.00 53.94 78 GLY A C 1
ATOM 648 O O . GLY A 1 78 ? 17.784 15.721 -8.356 1.00 53.94 78 GLY A O 1
ATOM 649 N N . GLY A 1 79 ? 16.472 16.915 -9.714 1.00 43.06 79 GLY A N 1
ATOM 650 C CA . GLY A 1 79 ? 16.819 16.186 -10.943 1.00 43.06 79 GLY A CA 1
ATOM 651 C C . GLY A 1 79 ? 18.083 16.723 -11.638 1.00 43.06 79 GLY A C 1
ATOM 652 O O . GLY A 1 79 ? 18.349 17.920 -11.621 1.00 43.06 79 GLY A O 1
ATOM 653 N N . SER A 1 80 ? 18.841 15.845 -12.306 1.00 48.06 80 SER A N 1
ATOM 654 C CA . SER A 1 80 ? 20.109 16.124 -13.025 1.00 48.06 80 SER A CA 1
ATOM 655 C C . SER A 1 80 ? 20.008 17.080 -14.241 1.00 48.06 80 SER A C 1
ATOM 657 O O . SER A 1 80 ? 20.938 17.164 -15.041 1.00 48.06 80 SER A O 1
ATOM 659 N N . SER A 1 81 ? 18.904 17.805 -14.424 1.00 39.94 81 SER A N 1
ATOM 660 C CA . SER A 1 81 ? 18.754 18.806 -15.493 1.00 39.94 81 SER A CA 1
ATOM 661 C C . SER A 1 81 ? 18.335 20.178 -14.972 1.00 39.94 81 SER A C 1
ATOM 663 O O . SER A 1 81 ? 17.673 20.932 -15.678 1.00 39.94 81 SER A O 1
ATOM 665 N N . SER A 1 82 ? 18.794 20.551 -13.779 1.00 40.38 82 SER A N 1
ATOM 666 C CA . SER A 1 82 ? 19.031 21.963 -13.469 1.00 40.38 82 SER A CA 1
ATOM 667 C C . SER A 1 82 ? 20.340 22.404 -14.133 1.00 40.38 82 SER A C 1
ATOM 669 O O . SER A 1 82 ? 21.322 22.674 -13.454 1.00 40.38 82 SER A O 1
ATOM 671 N N . LEU A 1 83 ? 20.398 22.386 -15.468 1.00 43.28 83 LEU A N 1
ATOM 672 C CA . LEU A 1 83 ? 21.410 23.163 -16.175 1.00 43.28 83 LEU A CA 1
ATOM 673 C C . LEU A 1 83 ? 20.840 24.566 -16.334 1.00 43.28 83 LEU A C 1
ATOM 675 O O . LEU A 1 83 ? 19.829 24.781 -17.003 1.00 43.28 83 LEU A O 1
ATOM 679 N N . ASP A 1 84 ? 21.484 25.481 -15.624 1.00 43.41 84 ASP A N 1
ATOM 680 C CA . ASP A 1 84 ? 21.254 26.910 -15.615 1.00 43.41 84 ASP A CA 1
ATOM 681 C C . ASP A 1 84 ? 21.205 27.476 -17.041 1.00 43.41 84 ASP A C 1
ATOM 683 O O . ASP A 1 84 ? 22.233 27.700 -17.675 1.00 43.41 84 ASP A O 1
ATOM 687 N N . TYR A 1 85 ? 20.009 27.792 -17.538 1.00 48.12 85 TYR A N 1
ATOM 688 C CA . TYR A 1 85 ? 19.848 28.740 -18.642 1.00 48.12 85 TYR A CA 1
ATOM 689 C C . TYR A 1 85 ? 19.860 30.165 -18.076 1.00 48.12 85 TYR A C 1
ATOM 691 O O . TYR A 1 85 ? 18.877 30.899 -18.143 1.00 48.12 85 TYR A O 1
ATOM 699 N N . THR A 1 86 ? 20.987 30.549 -17.480 1.00 48.31 86 THR A N 1
ATOM 700 C CA . THR A 1 86 ? 21.374 31.957 -17.349 1.00 48.31 86 THR A CA 1
ATOM 701 C C . THR A 1 86 ? 22.473 32.174 -18.383 1.00 48.31 86 THR A C 1
ATOM 703 O O . T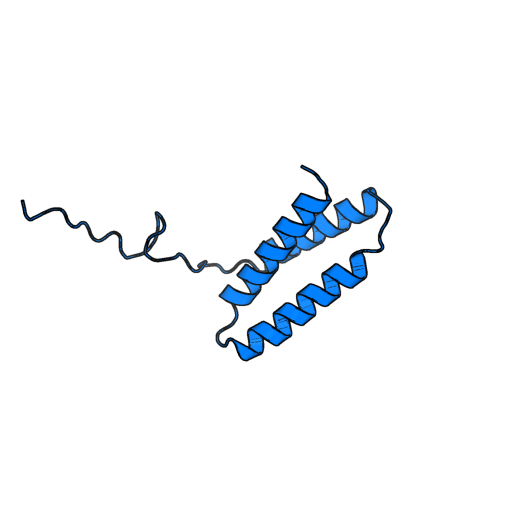HR A 1 86 ? 23.341 31.321 -18.503 1.00 48.31 86 THR A O 1
ATOM 706 N N . ILE A 1 87 ? 22.448 33.296 -19.111 1.00 46.94 87 ILE A N 1
ATOM 707 C CA . ILE A 1 87 ? 23.207 33.595 -20.348 1.00 46.94 87 ILE A CA 1
ATOM 708 C C . ILE A 1 87 ? 22.432 33.165 -21.610 1.00 46.94 87 ILE A C 1
ATOM 710 O O . ILE A 1 87 ? 22.673 32.106 -22.172 1.00 46.94 87 ILE A O 1
ATOM 714 N N . VAL A 1 88 ? 21.433 33.951 -22.030 1.00 41.81 88 VAL A N 1
ATOM 715 C CA . VAL A 1 88 ? 21.584 35.045 -23.013 1.00 41.81 88 VAL A CA 1
ATOM 716 C C . VAL A 1 88 ? 20.383 35.986 -22.838 1.00 41.81 88 VAL A C 1
ATOM 718 O O . VAL A 1 88 ? 19.257 35.642 -23.199 1.00 41.81 88 VAL A O 1
ATOM 721 N N . ARG A 1 89 ? 20.607 37.167 -22.267 1.00 37.91 89 ARG A N 1
ATOM 722 C CA . ARG A 1 89 ? 19.736 38.331 -22.433 1.00 37.91 89 ARG A CA 1
ATOM 723 C C . ARG A 1 89 ? 20.589 39.584 -22.437 1.00 37.91 89 ARG A C 1
ATOM 725 O O . ARG A 1 89 ? 21.595 39.577 -21.694 1.00 37.91 89 ARG A O 1
#

Sequence (89 aa):
MSTRQAALSLYRRSLKLALDWAVHRHLWRGQALYIRSLFEANRGVTDSRQKRELLSETEKLLARWKHPEPYVHPTAPGGSSSLDYTIVR

Foldseek 3Di:
DPLVVLLVVLLVLLLLLLVQPDPDPVVSVVVNVVSVVVSVVCPPDPDPVVSVVVSVVSVVVCVVSPDPDGDDDCPPPPHPPPPDPDDDD

pLDDT: mean 79.5, std 17.86, range [37.91, 94.94]

InterPro domains:
  IPR008011 Complex 1 LYR protein domain [PF05347] (5-63)
  IPR033034 NADH dehydrogenase [ubiquinone] 1 beta subcomplex subunit 9 [PTHR12868] (2-82)
  IPR045292 NDUFB9, LYR domain [cd20263] (4-79)